Protein AF-A0A960ECE9-F1 (afdb_monomer_lite)

Sequence (113 aa):
TAAALYDQVLETDPDDVEALTYRGWTLALSTRSMEDSTDVTDALKSSIDSLGRAVELDPEYPDAHCFLGIIQIRFLQSPSSAVPFLERCLDENPPADVRTLVEPLLDEARSAS

Secondary structure (DSSP, 8-state):
-HHHHHHHHHHH-TT-HHHHHHHHHHHHHHHTTS-S-HHHHHHHHHHHHHHHHHHHH-TT-HHHHHHHHHHHHHTS--HHHHHHHHHHHHHT---HHHHHHHHHHHHHHHH--

Radius of gyration: 13.69 Å; chains: 1; bounding box: 32×34×33 Å

Foldseek 3Di:
DLLVVLVVVCVVPVQPLVSLLVNLLVLQVVLPPPDPDPSSVVSNVSSLVSLVSSCVSPVLPQSSLLSQLCCCCPPVVNLLSNQVSLVSNVVNPDDPVSCVVSVVSNVVSVVVD

Structure (mmCIF, N/CA/C/O backbone):
data_AF-A0A960ECE9-F1
#
_entry.id   AF-A0A960ECE9-F1
#
loop_
_atom_site.group_PDB
_atom_site.id
_atom_site.type_symbol
_atom_site.label_atom_id
_atom_site.label_alt_id
_atom_site.label_comp_id
_atom_site.label_asym_id
_atom_site.label_entity_id
_atom_site.label_seq_id
_atom_site.pdbx_PDB_ins_code
_atom_site.Cartn_x
_atom_site.Cartn_y
_atom_site.Cartn_z
_atom_site.occupancy
_atom_site.B_iso_or_equiv
_atom_site.auth_seq_id
_atom_site.auth_comp_id
_atom_site.auth_asym_id
_atom_site.auth_atom_id
_atom_site.pdbx_PDB_model_num
ATOM 1 N N . THR A 1 1 ? -16.570 8.411 4.543 1.00 81.00 1 THR A N 1
ATOM 2 C CA . THR A 1 1 ? -15.764 8.167 3.321 1.00 81.00 1 THR A CA 1
ATOM 3 C C . THR A 1 1 ? -15.649 6.665 3.120 1.00 81.00 1 THR A C 1
ATOM 5 O O . THR A 1 1 ? -16.064 5.946 4.022 1.00 81.00 1 THR A O 1
ATOM 8 N N . ALA A 1 2 ? -15.126 6.164 1.994 1.00 85.56 2 ALA A N 1
ATOM 9 C CA . ALA A 1 2 ? -14.928 4.714 1.862 1.00 85.56 2 ALA A CA 1
ATOM 10 C C . ALA A 1 2 ? -13.909 4.174 2.892 1.00 85.56 2 ALA A C 1
ATOM 12 O O . ALA A 1 2 ? -14.130 3.107 3.445 1.00 85.56 2 ALA A O 1
ATOM 13 N N . ALA A 1 3 ? -12.901 4.966 3.286 1.00 90.69 3 ALA A N 1
ATOM 14 C CA . ALA A 1 3 ? -11.975 4.614 4.368 1.00 90.69 3 ALA A CA 1
ATOM 15 C C . ALA A 1 3 ? -12.699 4.341 5.702 1.00 90.69 3 ALA A C 1
ATOM 17 O O . ALA A 1 3 ? -12.440 3.326 6.331 1.00 90.69 3 ALA A O 1
ATOM 18 N N . ALA A 1 4 ? -13.692 5.165 6.060 1.00 93.69 4 ALA A N 1
ATOM 19 C CA . ALA A 1 4 ? -14.477 4.988 7.288 1.00 93.69 4 ALA A CA 1
ATOM 20 C C . ALA A 1 4 ? -15.362 3.723 7.306 1.00 93.69 4 ALA A C 1
ATOM 22 O O . ALA A 1 4 ? -15.858 3.336 8.362 1.00 93.69 4 ALA A O 1
ATOM 23 N N . LEU A 1 5 ? -15.625 3.105 6.147 1.00 96.25 5 LEU A N 1
ATOM 24 C CA . LEU A 1 5 ? -16.310 1.809 6.089 1.00 96.25 5 LEU A CA 1
ATOM 25 C C . LEU A 1 5 ? -15.334 0.674 6.391 1.00 96.25 5 LEU A C 1
ATOM 27 O O . LEU A 1 5 ? -15.674 -0.228 7.145 1.00 96.25 5 LEU A O 1
ATOM 31 N N . TYR A 1 6 ? -14.113 0.753 5.863 1.00 97.62 6 TYR A N 1
ATOM 32 C CA . TYR A 1 6 ? -13.063 -0.205 6.194 1.00 97.62 6 TYR A CA 1
ATOM 33 C C . TYR A 1 6 ? -12.602 -0.074 7.647 1.00 97.62 6 TYR A C 1
ATOM 35 O O . TYR A 1 6 ? -12.345 -1.089 8.278 1.00 97.62 6 TYR A O 1
ATOM 43 N N . ASP A 1 7 ? -12.605 1.134 8.223 1.00 97.00 7 ASP A N 1
ATOM 44 C CA . ASP A 1 7 ? -12.358 1.320 9.661 1.00 97.00 7 ASP A CA 1
ATOM 45 C C . ASP A 1 7 ? -13.324 0.482 10.521 1.00 97.00 7 ASP A C 1
ATOM 47 O O . ASP A 1 7 ? -12.891 -0.162 11.468 1.00 97.00 7 ASP A O 1
ATOM 51 N N . GLN A 1 8 ? -14.610 0.400 10.156 1.00 97.69 8 GLN A N 1
ATOM 52 C CA . GLN A 1 8 ? -15.591 -0.425 10.882 1.00 97.69 8 GLN A CA 1
ATOM 53 C C . GLN A 1 8 ? -15.311 -1.929 10.763 1.00 97.69 8 GLN A C 1
ATOM 55 O O . GLN A 1 8 ? -15.586 -2.682 11.697 1.00 97.69 8 GLN A O 1
ATOM 60 N N . VAL A 1 9 ? -14.771 -2.380 9.626 1.00 97.88 9 VAL A N 1
ATOM 61 C CA . VAL A 1 9 ? -14.325 -3.774 9.474 1.00 97.88 9 VAL A CA 1
ATOM 62 C C . VAL A 1 9 ? -13.147 -4.030 10.411 1.00 97.88 9 VAL A C 1
ATOM 64 O O . VAL A 1 9 ? -13.186 -4.977 11.192 1.00 97.88 9 VAL A O 1
ATOM 67 N N . LEU A 1 10 ? -12.170 -3.121 10.421 1.00 97.94 10 LEU A N 1
ATOM 68 C CA . LEU A 1 10 ? -10.954 -3.229 11.230 1.00 97.94 10 LEU A CA 1
ATOM 69 C C . LEU A 1 10 ? -11.194 -3.093 12.740 1.00 97.94 10 LEU A C 1
ATOM 71 O O . LEU A 1 10 ? -10.396 -3.579 13.536 1.00 97.94 10 LEU A O 1
ATOM 75 N N . GLU A 1 11 ? -12.300 -2.477 13.161 1.00 98.06 11 GLU A N 1
ATOM 76 C CA . GLU A 1 11 ? -12.743 -2.507 14.561 1.00 98.06 11 GLU A CA 1
ATOM 77 C C . GLU A 1 11 ? -13.113 -3.925 15.026 1.00 98.06 11 GLU A C 1
ATOM 79 O O . GLU A 1 11 ? -12.969 -4.244 16.208 1.00 98.06 11 GLU A O 1
ATOM 84 N N . THR A 1 12 ? -13.596 -4.770 14.111 1.00 98.06 12 THR A N 1
ATOM 85 C CA . THR A 1 12 ? -13.995 -6.154 14.405 1.00 98.06 12 THR A CA 1
ATOM 86 C C . THR A 1 12 ? -12.869 -7.141 14.110 1.00 98.06 12 THR A C 1
ATOM 88 O O . THR A 1 12 ? -12.635 -8.048 14.909 1.00 98.06 12 THR A O 1
ATOM 91 N N . ASP A 1 13 ? -12.170 -6.952 12.991 1.00 98.06 13 ASP A N 1
ATOM 92 C CA . ASP A 1 13 ? -11.018 -7.747 12.573 1.00 98.06 13 ASP A CA 1
ATOM 93 C C . ASP A 1 13 ? -9.852 -6.832 12.157 1.00 98.06 13 ASP A C 1
ATOM 95 O O . ASP A 1 13 ? -9.767 -6.416 11.001 1.00 98.06 13 ASP A O 1
ATOM 99 N N . PRO A 1 14 ? -8.946 -6.493 13.093 1.00 98.06 14 PRO A N 1
ATOM 100 C CA . PRO A 1 14 ? -7.837 -5.575 12.828 1.00 98.06 14 PRO A CA 1
ATOM 101 C C . PRO A 1 14 ? -6.826 -6.065 11.785 1.00 98.06 14 PRO A C 1
ATOM 103 O O . PRO A 1 14 ? -6.050 -5.252 11.280 1.00 98.06 14 PRO A O 1
ATOM 106 N N . ASP A 1 15 ? -6.808 -7.369 11.499 1.00 98.19 15 ASP A N 1
ATOM 107 C CA . ASP A 1 15 ? -5.876 -8.007 10.568 1.00 98.19 15 ASP A CA 1
ATOM 108 C C . ASP A 1 15 ? -6.577 -8.429 9.257 1.00 98.19 15 ASP A C 1
ATOM 110 O O . ASP A 1 15 ? -6.010 -9.182 8.463 1.00 98.19 15 ASP A O 1
ATOM 114 N N . ASP A 1 16 ? -7.786 -7.920 8.985 1.00 98.56 16 ASP A N 1
ATOM 115 C CA . ASP A 1 16 ? -8.448 -8.104 7.692 1.00 98.56 16 ASP A CA 1
ATOM 116 C C . ASP A 1 16 ? -7.630 -7.419 6.579 1.00 98.56 16 ASP A C 1
ATOM 118 O O . ASP A 1 16 ? -7.582 -6.190 6.445 1.00 98.56 16 ASP A O 1
ATOM 122 N N . VAL A 1 17 ? -6.942 -8.245 5.786 1.00 98.44 17 VAL A N 1
ATOM 123 C CA . VAL A 1 17 ? -6.007 -7.823 4.731 1.00 98.44 17 VAL A CA 1
ATOM 124 C C . VAL A 1 17 ? -6.705 -6.988 3.657 1.00 98.44 17 VAL A C 1
ATOM 126 O O . VAL A 1 17 ? -6.144 -5.999 3.175 1.00 98.44 17 VAL A O 1
ATOM 129 N N . GLU A 1 18 ? -7.934 -7.353 3.291 1.00 97.75 18 GLU A N 1
ATOM 130 C CA . GLU A 1 18 ? -8.717 -6.665 2.265 1.00 97.75 18 GLU A CA 1
ATOM 131 C C . GLU A 1 18 ? -9.117 -5.262 2.747 1.00 97.75 18 GLU A C 1
ATOM 133 O O . GLU A 1 18 ? -8.900 -4.260 2.053 1.00 97.75 18 GLU A O 1
ATOM 138 N N . ALA A 1 19 ? -9.623 -5.162 3.977 1.00 98.31 19 ALA A N 1
ATOM 139 C CA . ALA A 1 19 ? -10.006 -3.902 4.593 1.00 98.31 19 ALA A CA 1
ATOM 140 C C . ALA A 1 19 ? -8.801 -2.981 4.809 1.00 98.31 19 ALA A C 1
ATOM 142 O O . ALA A 1 19 ? -8.881 -1.795 4.478 1.00 98.31 19 ALA A O 1
ATOM 143 N N . LEU A 1 20 ? -7.668 -3.5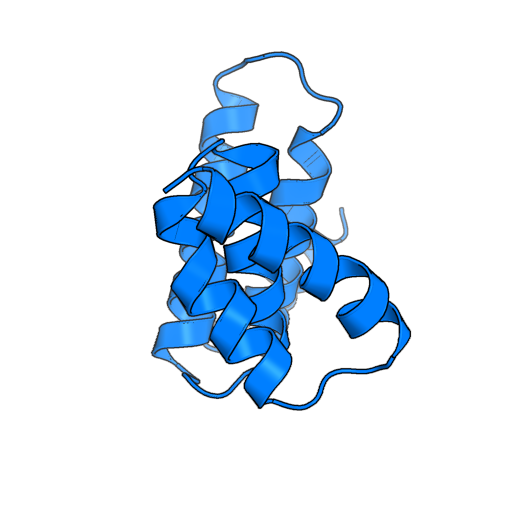04 5.292 1.00 98.75 20 LEU A N 1
ATOM 144 C CA . LEU A 1 20 ? -6.413 -2.750 5.388 1.00 98.75 20 LEU A CA 1
ATOM 145 C C . LEU A 1 20 ? -5.993 -2.202 4.018 1.00 98.75 20 LEU A C 1
ATOM 147 O O . LEU A 1 20 ? -5.680 -1.012 3.886 1.00 98.75 20 LEU A O 1
ATOM 151 N N . THR A 1 21 ? -6.052 -3.044 2.986 1.00 98.56 21 THR A N 1
ATOM 152 C CA . THR A 1 21 ? -5.653 -2.682 1.624 1.00 98.56 21 THR A CA 1
ATOM 153 C C . THR A 1 21 ? -6.510 -1.549 1.065 1.00 98.56 21 THR A C 1
ATOM 155 O O . THR A 1 21 ? -5.994 -0.497 0.662 1.00 98.56 21 THR A O 1
ATOM 158 N N . TYR A 1 22 ? -7.833 -1.702 1.083 1.00 98.06 22 TYR A N 1
ATOM 159 C CA . TYR A 1 22 ? -8.723 -0.712 0.481 1.00 98.06 22 TYR A CA 1
ATOM 160 C C . TYR A 1 22 ? -8.939 0.536 1.348 1.00 98.06 22 TYR A C 1
ATOM 162 O O . TYR A 1 22 ? -9.195 1.624 0.803 1.00 98.06 22 TYR A O 1
ATOM 170 N N . ARG A 1 23 ? -8.754 0.435 2.673 1.00 98.31 23 ARG A N 1
ATOM 171 C CA . ARG A 1 23 ? -8.598 1.604 3.550 1.00 98.31 23 ARG A CA 1
ATOM 172 C C . ARG A 1 23 ? -7.413 2.437 3.095 1.00 98.31 23 ARG A C 1
ATOM 174 O O . ARG A 1 23 ? -7.574 3.632 2.835 1.00 98.31 23 ARG A O 1
ATOM 181 N N . GLY A 1 24 ? -6.247 1.802 2.971 1.00 97.88 24 GLY A N 1
ATOM 182 C CA . GLY A 1 24 ? -5.020 2.482 2.590 1.00 97.88 24 GLY A CA 1
ATOM 183 C C . GLY A 1 24 ? -5.147 3.158 1.230 1.00 97.88 24 GLY A C 1
ATOM 184 O O . GLY A 1 24 ? -4.866 4.352 1.103 1.00 97.88 24 GLY A O 1
ATOM 185 N N . TRP A 1 25 ? -5.680 2.453 0.232 1.00 97.50 25 TRP A N 1
ATOM 186 C CA . TRP A 1 25 ? -5.898 3.025 -1.095 1.00 97.50 25 TRP A CA 1
ATOM 187 C C . TRP A 1 25 ? -6.828 4.243 -1.087 1.00 97.50 25 TRP A C 1
ATOM 189 O O . TRP A 1 25 ? -6.514 5.281 -1.674 1.00 97.50 25 TRP A O 1
ATOM 199 N N . THR A 1 26 ? -7.956 4.156 -0.377 1.00 96.44 26 THR A N 1
ATOM 200 C CA . THR A 1 26 ? -8.909 5.271 -0.299 1.00 96.44 26 THR A CA 1
ATOM 201 C C . THR A 1 26 ? -8.297 6.494 0.385 1.00 96.44 26 THR A C 1
ATOM 203 O O . THR A 1 26 ? -8.545 7.623 -0.045 1.00 96.44 26 THR A O 1
ATOM 206 N N . LEU A 1 27 ? -7.496 6.287 1.436 1.00 96.50 27 LEU A N 1
ATOM 207 C CA . LEU A 1 27 ? -6.792 7.373 2.118 1.00 96.50 27 LEU A CA 1
ATOM 208 C C . LEU A 1 27 ? -5.829 8.089 1.172 1.00 96.50 27 LEU A C 1
ATOM 210 O O . LEU A 1 27 ? -5.905 9.312 1.071 1.00 96.50 27 LEU A O 1
ATOM 214 N N . ALA A 1 28 ? -5.015 7.356 0.405 1.00 95.88 28 ALA A N 1
ATOM 215 C CA . ALA A 1 28 ? -4.149 7.966 -0.605 1.00 95.88 28 ALA A CA 1
ATOM 216 C C . ALA A 1 28 ? -4.960 8.735 -1.656 1.00 95.88 28 ALA A C 1
ATOM 218 O O . ALA A 1 28 ? -4.662 9.886 -1.950 1.00 95.88 28 ALA A O 1
ATOM 219 N N . LEU A 1 29 ? -6.036 8.158 -2.198 1.00 93.81 29 LEU A N 1
ATOM 220 C CA . LEU A 1 29 ? -6.869 8.862 -3.180 1.00 93.81 29 LEU A CA 1
ATOM 221 C C . LEU A 1 29 ? -7.465 10.169 -2.644 1.00 93.81 29 LEU A C 1
ATOM 223 O O . LEU A 1 29 ? -7.607 11.121 -3.413 1.00 93.81 29 LEU A O 1
ATOM 227 N N . SER A 1 30 ? -7.784 10.229 -1.348 1.00 91.88 30 SER A N 1
ATOM 228 C CA . SER A 1 30 ? -8.347 11.429 -0.724 1.00 91.88 30 SER A CA 1
ATOM 229 C C . SER A 1 30 ? -7.386 12.621 -0.726 1.00 91.88 30 SER A C 1
ATOM 231 O O . SER A 1 30 ? -7.845 13.761 -0.758 1.00 91.88 30 SER A O 1
ATOM 233 N N . THR A 1 31 ? -6.072 12.377 -0.797 1.00 90.75 31 THR A N 1
ATOM 234 C CA . THR A 1 31 ? -5.064 13.444 -0.787 1.00 90.75 31 THR A CA 1
ATOM 235 C C . THR A 1 31 ? -4.855 14.103 -2.148 1.00 90.75 31 THR A C 1
ATOM 237 O O . THR A 1 31 ? -4.342 15.214 -2.206 1.00 90.75 31 THR A O 1
ATOM 240 N N . ARG A 1 32 ? -5.306 13.490 -3.257 1.00 84.62 32 ARG A N 1
ATOM 241 C CA . ARG A 1 32 ? -5.070 14.002 -4.627 1.00 84.62 32 ARG A CA 1
ATOM 242 C C . ARG A 1 32 ? -5.608 15.409 -4.886 1.00 84.62 32 ARG A C 1
ATOM 244 O O . ARG A 1 32 ? -5.125 16.085 -5.788 1.00 84.62 32 ARG A O 1
ATOM 251 N N . SER A 1 33 ? -6.662 15.806 -4.179 1.00 79.19 33 SER A N 1
ATOM 252 C CA . SER A 1 33 ? -7.320 17.110 -4.344 1.00 79.19 33 SER A CA 1
ATOM 253 C C . SER A 1 33 ? -6.992 18.090 -3.220 1.00 79.19 33 SER A C 1
ATOM 255 O O . SER A 1 33 ? -7.546 19.186 -3.193 1.00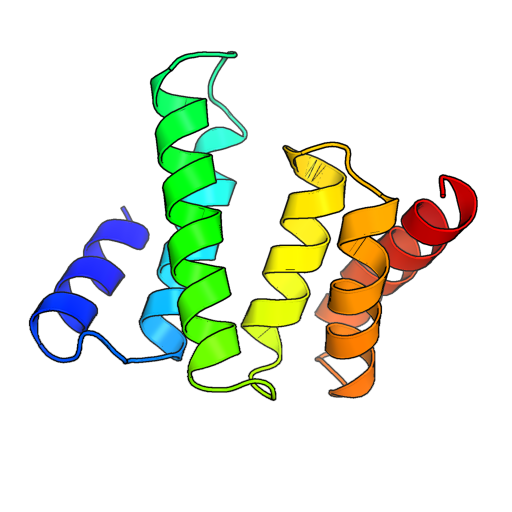 79.19 33 SER A O 1
ATOM 257 N N . MET A 1 34 ? -6.139 17.688 -2.282 1.00 78.19 34 MET A N 1
ATOM 258 C CA . MET A 1 34 ? -5.747 18.502 -1.143 1.00 78.19 34 MET A CA 1
ATOM 259 C C . MET A 1 34 ? -4.449 19.245 -1.477 1.00 78.19 34 MET A C 1
ATOM 261 O O . MET A 1 34 ? -3.558 18.697 -2.122 1.00 78.19 34 MET A O 1
ATOM 265 N N . GLU A 1 35 ? -4.349 20.503 -1.053 1.00 71.69 35 GLU A N 1
ATOM 266 C CA . GLU A 1 35 ? -3.094 21.258 -1.123 1.00 71.69 35 GLU A CA 1
ATOM 267 C C . GLU A 1 35 ? -2.099 20.717 -0.084 1.00 71.69 35 GLU A C 1
ATOM 269 O O . GLU A 1 35 ? -2.522 20.159 0.937 1.00 71.69 35 GLU A O 1
ATOM 274 N N . ASP A 1 36 ? -0.794 20.890 -0.335 1.00 72.44 36 ASP A N 1
ATOM 275 C CA . ASP A 1 36 ? 0.291 20.486 0.571 1.00 72.44 36 ASP A CA 1
ATOM 276 C C . ASP A 1 36 ? 0.022 20.990 1.996 1.00 72.44 36 ASP A C 1
ATOM 278 O O . ASP A 1 36 ? 0.193 22.165 2.328 1.00 72.44 36 ASP A O 1
ATOM 282 N N . SER A 1 37 ? -0.447 20.077 2.841 1.00 79.25 37 SER A N 1
ATOM 283 C CA . SER A 1 37 ? -0.925 20.346 4.193 1.00 79.25 37 SER A CA 1
ATOM 284 C C . SER A 1 37 ? -0.558 19.193 5.120 1.00 79.25 37 SER A C 1
ATOM 286 O O . SER A 1 37 ? -0.236 18.081 4.691 1.00 79.25 37 SER A O 1
ATOM 288 N N . THR A 1 38 ? -0.601 19.452 6.425 1.00 81.25 38 THR A N 1
ATOM 289 C CA . THR A 1 38 ? -0.350 18.420 7.437 1.00 81.25 38 THR A CA 1
ATOM 290 C C . THR A 1 38 ? -1.332 17.254 7.300 1.00 81.25 38 THR A C 1
ATOM 292 O O . THR A 1 38 ? -0.905 16.105 7.346 1.00 81.25 38 THR A O 1
ATOM 295 N N . ASP A 1 39 ? -2.602 17.532 6.998 1.00 79.12 39 ASP A N 1
ATOM 296 C CA . ASP A 1 39 ? -3.630 16.502 6.815 1.00 79.12 39 ASP A CA 1
ATOM 297 C C . ASP A 1 39 ? -3.312 15.560 5.639 1.00 79.12 39 ASP A C 1
ATOM 299 O O . ASP A 1 39 ? -3.531 14.352 5.735 1.00 79.12 39 ASP A O 1
ATOM 303 N N . VAL A 1 40 ? -2.737 16.085 4.546 1.00 83.62 40 VAL A N 1
ATOM 304 C CA . VAL A 1 40 ? -2.235 15.262 3.428 1.00 83.62 40 VAL A CA 1
ATOM 305 C C . VAL A 1 40 ? -1.135 14.320 3.893 1.00 83.62 40 VAL A C 1
ATOM 307 O O . VAL A 1 40 ? -1.139 13.142 3.534 1.00 83.62 40 VAL A O 1
ATOM 310 N N . THR A 1 41 ? -0.209 14.829 4.707 1.00 87.12 41 THR A N 1
ATOM 311 C CA . THR A 1 41 ? 0.916 14.040 5.221 1.00 87.12 41 THR A CA 1
ATOM 312 C C . THR A 1 41 ? 0.420 12.905 6.117 1.00 87.12 41 THR A C 1
ATOM 314 O O . THR A 1 41 ? 0.849 11.763 5.953 1.00 87.12 41 THR A O 1
ATOM 317 N N . ASP A 1 42 ? -0.524 13.190 7.015 1.00 92.25 42 ASP A N 1
ATOM 318 C CA . ASP A 1 42 ? -1.070 12.200 7.947 1.00 92.25 42 ASP A CA 1
ATOM 319 C C . ASP A 1 42 ? -1.911 11.135 7.231 1.00 92.25 42 ASP A C 1
ATOM 321 O O . ASP A 1 42 ? -1.762 9.939 7.501 1.00 92.25 42 ASP A O 1
ATOM 325 N N . ALA A 1 43 ? -2.750 11.538 6.271 1.00 93.06 43 ALA A N 1
ATOM 326 C CA . ALA A 1 43 ? -3.544 10.605 5.475 1.00 93.06 43 ALA A CA 1
ATOM 327 C C . ALA A 1 43 ? -2.661 9.698 4.607 1.00 93.06 43 ALA A C 1
ATOM 329 O O . ALA A 1 43 ? -2.895 8.488 4.543 1.00 93.06 43 ALA A O 1
ATOM 330 N N . LEU A 1 44 ? -1.620 10.252 3.975 1.00 94.44 44 LEU A N 1
ATOM 331 C CA . LEU A 1 44 ? -0.690 9.472 3.160 1.00 94.44 44 LEU A CA 1
ATOM 332 C C . LEU A 1 44 ? 0.155 8.523 4.016 1.00 94.44 44 LEU A C 1
ATOM 334 O O . LEU A 1 44 ? 0.360 7.372 3.636 1.00 94.44 44 LEU A O 1
ATOM 338 N N . LYS A 1 45 ? 0.581 8.956 5.206 1.00 95.69 45 LYS A N 1
ATOM 339 C CA . LYS A 1 45 ? 1.253 8.077 6.166 1.00 95.69 45 LYS A CA 1
ATOM 340 C C . LYS A 1 45 ? 0.342 6.930 6.604 1.00 95.69 45 LYS A C 1
ATOM 342 O O . LYS A 1 45 ? 0.738 5.775 6.509 1.00 95.69 45 LYS A O 1
ATOM 347 N N . SER A 1 46 ? -0.895 7.228 7.006 1.00 96.69 46 SER A N 1
ATOM 348 C CA . SER A 1 46 ? -1.857 6.197 7.415 1.00 96.69 46 SER A CA 1
ATOM 349 C C . SER A 1 46 ? -2.205 5.234 6.274 1.00 96.69 46 SER A C 1
ATOM 351 O O . SER A 1 46 ? -2.448 4.054 6.517 1.00 96.69 46 SER A O 1
ATOM 353 N N . SER A 1 47 ? -2.196 5.719 5.029 1.00 98.00 47 SER A N 1
ATOM 354 C CA . SER A 1 47 ? -2.340 4.885 3.837 1.00 98.00 47 SER A CA 1
ATOM 355 C C . SER A 1 47 ? -1.225 3.844 3.726 1.00 98.00 47 SER A C 1
ATOM 357 O O . SER A 1 47 ? -1.506 2.652 3.585 1.00 98.00 47 SER A O 1
ATOM 359 N N . ILE A 1 48 ? 0.027 4.294 3.838 1.00 97.50 48 ILE A N 1
ATOM 360 C CA . ILE A 1 48 ? 1.214 3.439 3.751 1.00 97.50 48 ILE A CA 1
ATOM 361 C C . ILE A 1 48 ? 1.260 2.458 4.922 1.00 97.50 48 ILE A C 1
ATOM 363 O O . ILE A 1 48 ? 1.552 1.290 4.698 1.00 97.50 48 ILE A O 1
ATOM 367 N N . ASP A 1 49 ? 0.922 2.896 6.137 1.00 98.12 49 ASP A N 1
ATOM 368 C CA . ASP A 1 49 ? 0.892 2.027 7.318 1.00 98.12 49 ASP A CA 1
ATOM 369 C C . ASP A 1 49 ? -0.130 0.887 7.145 1.00 98.12 49 ASP A C 1
ATOM 371 O O . ASP A 1 49 ? 0.186 -0.274 7.403 1.00 98.12 49 ASP A O 1
ATOM 375 N N . SER A 1 50 ? -1.340 1.184 6.648 1.00 98.38 50 SER A N 1
ATOM 376 C CA . SER A 1 50 ? -2.349 0.147 6.387 1.00 98.38 50 SER A CA 1
ATOM 377 C C . SER A 1 50 ? -1.925 -0.832 5.297 1.00 98.38 50 SER A C 1
ATOM 379 O O . SER A 1 50 ? -2.058 -2.040 5.477 1.00 98.38 50 SER A O 1
ATOM 381 N N . LEU A 1 51 ? -1.393 -0.333 4.181 1.00 98.62 51 LEU A N 1
ATOM 382 C CA . LEU A 1 51 ? -0.939 -1.194 3.089 1.00 98.62 51 LEU A CA 1
ATOM 383 C C . LEU A 1 51 ? 0.295 -2.017 3.473 1.00 98.62 51 LEU A C 1
ATOM 385 O O . LEU A 1 51 ? 0.390 -3.186 3.113 1.00 98.62 51 LEU A O 1
ATOM 389 N N . GLY A 1 52 ? 1.221 -1.430 4.233 1.00 98.19 52 GLY A N 1
ATOM 390 C CA . GLY A 1 52 ? 2.375 -2.132 4.785 1.00 98.19 52 GLY A CA 1
ATOM 391 C C . GLY A 1 52 ? 1.939 -3.274 5.697 1.00 98.19 52 GLY A C 1
ATOM 392 O O . GLY A 1 52 ? 2.413 -4.394 5.531 1.00 98.19 52 GLY A O 1
ATOM 393 N N . ARG A 1 53 ? 0.961 -3.031 6.581 1.00 98.50 53 ARG A N 1
ATOM 394 C CA . ARG A 1 53 ? 0.384 -4.083 7.427 1.00 98.50 53 ARG A CA 1
ATOM 395 C C . ARG A 1 53 ? -0.285 -5.189 6.607 1.00 98.50 53 ARG A C 1
ATOM 397 O O . ARG A 1 53 ? -0.107 -6.357 6.936 1.00 98.50 53 ARG A O 1
ATOM 404 N N . ALA A 1 54 ? -1.008 -4.844 5.541 1.00 98.62 54 ALA A N 1
ATOM 405 C CA . ALA A 1 54 ? -1.598 -5.835 4.641 1.00 98.62 54 ALA A CA 1
ATOM 406 C C . ALA A 1 54 ? -0.521 -6.733 4.003 1.00 98.62 54 ALA A C 1
ATOM 408 O O . ALA A 1 54 ? -0.653 -7.950 4.044 1.00 98.62 54 ALA A O 1
ATOM 409 N N . VAL A 1 55 ? 0.579 -6.149 3.511 1.00 97.81 55 VAL A N 1
ATOM 410 C CA . VAL A 1 55 ? 1.720 -6.905 2.959 1.00 97.81 55 VAL A CA 1
ATOM 411 C C . VAL A 1 55 ? 2.431 -7.754 4.019 1.00 97.81 55 VAL A C 1
ATOM 413 O O . VAL A 1 55 ? 2.902 -8.844 3.713 1.00 97.81 55 VAL A O 1
ATOM 416 N N . GLU A 1 56 ? 2.538 -7.281 5.263 1.00 98.12 56 GLU A N 1
ATOM 417 C CA . GLU A 1 56 ? 3.113 -8.074 6.360 1.00 98.12 56 GLU A CA 1
ATOM 418 C C . GLU A 1 56 ? 2.269 -9.309 6.696 1.00 98.12 56 GLU A C 1
ATOM 420 O O . GLU A 1 56 ? 2.822 -10.363 7.014 1.00 98.12 56 GLU A O 1
ATOM 425 N N . LEU A 1 57 ? 0.943 -9.162 6.668 1.00 98.38 57 LEU A N 1
ATOM 426 C CA . LEU A 1 57 ? -0.010 -10.227 6.975 1.00 98.38 57 LEU A CA 1
ATOM 427 C C . LEU A 1 57 ? -0.137 -11.230 5.830 1.00 98.38 57 LEU A C 1
ATOM 429 O O . LEU A 1 57 ? -0.150 -12.437 6.071 1.00 98.38 57 LEU A O 1
ATOM 433 N N . ASP A 1 58 ? -0.197 -10.727 4.599 1.00 97.31 58 ASP A N 1
ATOM 434 C CA . ASP A 1 58 ? -0.246 -11.521 3.380 1.00 97.31 58 ASP A CA 1
ATOM 435 C C . ASP A 1 58 ? 0.686 -10.918 2.310 1.00 97.31 58 ASP A C 1
ATOM 437 O O . ASP A 1 58 ? 0.299 -10.034 1.537 1.00 97.31 58 ASP A O 1
ATOM 441 N N . PRO A 1 59 ? 1.933 -11.418 2.226 1.00 95.06 59 PRO A N 1
ATOM 442 C CA . PRO A 1 59 ? 2.906 -10.974 1.231 1.00 95.06 59 PRO A CA 1
ATOM 443 C C . PRO A 1 59 ? 2.525 -11.295 -0.219 1.00 95.06 59 PRO A C 1
ATOM 445 O O . PRO A 1 59 ? 3.219 -10.850 -1.141 1.00 95.06 59 PRO A O 1
ATOM 448 N N . GLU A 1 60 ? 1.483 -12.092 -0.450 1.00 92.44 60 GLU A N 1
ATOM 449 C CA . GLU A 1 60 ? 1.006 -12.466 -1.783 1.00 92.44 60 GLU A CA 1
ATOM 450 C C . GLU A 1 60 ? -0.278 -11.723 -2.168 1.00 92.44 60 GLU A C 1
ATOM 452 O O . GLU A 1 60 ? -0.719 -11.849 -3.306 1.00 92.44 60 GLU A O 1
ATOM 457 N N . TYR A 1 61 ? -0.840 -10.891 -1.280 1.00 94.25 61 TYR A N 1
ATOM 458 C CA . TYR A 1 61 ? -2.050 -10.132 -1.582 1.00 94.25 61 TYR A CA 1
ATOM 459 C C . TYR A 1 61 ? -1.783 -9.067 -2.666 1.00 94.25 61 TYR A C 1
ATOM 461 O O . TYR A 1 61 ? -1.098 -8.068 -2.407 1.00 94.25 61 TYR A O 1
ATOM 469 N N . PRO A 1 62 ? -2.307 -9.241 -3.893 1.00 90.81 62 PRO A N 1
ATOM 470 C CA . PRO A 1 62 ? -1.822 -8.518 -5.069 1.00 90.81 62 PRO A CA 1
ATOM 471 C C . PRO A 1 62 ? -2.118 -7.019 -5.008 1.00 90.81 62 PRO A C 1
ATOM 473 O O . PRO A 1 62 ? -1.248 -6.193 -5.297 1.00 90.81 62 PRO A O 1
ATOM 476 N N . ASP A 1 63 ? -3.327 -6.656 -4.578 1.00 96.06 63 ASP A N 1
ATOM 477 C CA . ASP A 1 63 ? -3.801 -5.272 -4.560 1.00 96.06 63 ASP A CA 1
ATOM 478 C C . ASP A 1 63 ? -2.939 -4.384 -3.654 1.00 96.06 63 ASP A C 1
ATOM 480 O O . ASP A 1 63 ? -2.654 -3.235 -4.00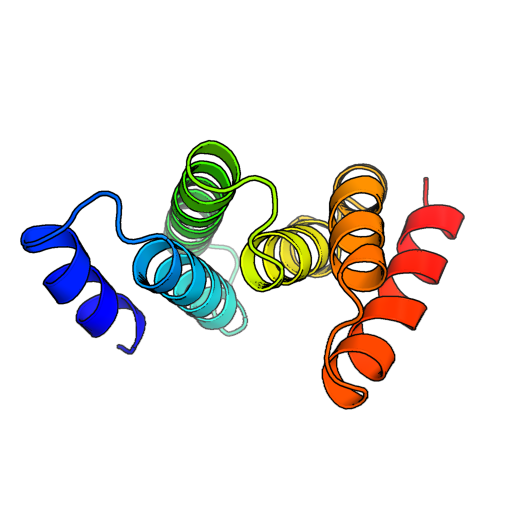3 1.00 96.06 63 ASP A O 1
ATOM 484 N N . ALA A 1 64 ? -2.453 -4.923 -2.530 1.00 97.56 64 ALA A N 1
ATOM 485 C CA . ALA A 1 64 ? -1.599 -4.185 -1.606 1.00 97.56 64 ALA A CA 1
ATOM 486 C C . ALA A 1 64 ? -0.283 -3.760 -2.278 1.00 97.56 64 ALA A C 1
ATOM 488 O O . ALA A 1 64 ? 0.128 -2.599 -2.170 1.00 97.56 64 ALA A O 1
ATOM 489 N N . HIS A 1 65 ? 0.334 -4.664 -3.047 1.00 98.12 65 HIS A N 1
ATOM 490 C CA . HIS A 1 65 ? 1.540 -4.371 -3.827 1.00 98.12 65 HIS A CA 1
ATOM 491 C C . HIS A 1 65 ? 1.261 -3.369 -4.944 1.00 98.12 65 HIS A C 1
ATOM 493 O O . HIS A 1 65 ? 1.990 -2.386 -5.088 1.00 98.12 65 HIS A O 1
ATOM 499 N N . CYS A 1 66 ? 0.170 -3.549 -5.691 1.00 97.81 66 CYS A N 1
ATOM 500 C CA . CYS A 1 66 ? -0.212 -2.611 -6.745 1.00 97.81 66 CYS A CA 1
ATOM 501 C C . CYS A 1 66 ? -0.374 -1.186 -6.192 1.00 97.81 66 CYS A C 1
ATOM 503 O O . CYS A 1 66 ? 0.190 -0.229 -6.733 1.00 97.81 66 CYS A O 1
ATOM 505 N N . PHE A 1 67 ? -1.102 -1.032 -5.083 1.00 98.06 67 PHE A N 1
ATOM 506 C CA . PHE A 1 67 ? -1.358 0.275 -4.485 1.00 98.06 67 PHE A CA 1
ATOM 507 C C . PHE A 1 67 ? -0.110 0.896 -3.860 1.00 98.06 67 PHE A C 1
ATOM 509 O O . PHE A 1 67 ? 0.113 2.090 -4.070 1.00 98.06 67 PHE A O 1
ATOM 516 N N . LEU A 1 68 ? 0.742 0.123 -3.174 1.00 98.19 68 LEU A N 1
ATOM 517 C CA . LEU A 1 68 ? 2.020 0.633 -2.661 1.00 98.19 68 LEU A CA 1
ATOM 518 C C . LEU A 1 68 ? 2.912 1.145 -3.788 1.00 98.19 68 LEU A C 1
ATOM 520 O O . LEU A 1 68 ? 3.409 2.267 -3.701 1.00 98.19 68 LEU A O 1
ATOM 524 N N . GLY A 1 69 ? 3.062 0.386 -4.874 1.00 97.81 69 GLY A N 1
ATOM 525 C CA . GLY A 1 69 ? 3.849 0.813 -6.030 1.00 97.81 69 GLY A CA 1
ATOM 526 C C . GLY A 1 69 ? 3.333 2.120 -6.639 1.00 97.81 69 GLY A C 1
ATOM 527 O O . GLY A 1 69 ? 4.103 3.054 -6.878 1.00 97.81 69 GLY A O 1
ATOM 528 N N . ILE A 1 70 ? 2.013 2.229 -6.822 1.00 97.31 70 ILE A N 1
ATOM 529 C CA . ILE A 1 70 ? 1.370 3.451 -7.328 1.00 97.31 70 ILE A CA 1
ATOM 530 C C . ILE A 1 70 ? 1.593 4.627 -6.369 1.00 97.31 70 ILE A C 1
ATOM 532 O O . ILE A 1 70 ? 1.887 5.734 -6.823 1.00 97.31 70 ILE A O 1
ATOM 536 N N . ILE A 1 71 ? 1.468 4.413 -5.058 1.00 97.19 71 ILE A N 1
ATOM 537 C CA . ILE A 1 71 ? 1.689 5.450 -4.043 1.00 97.19 71 ILE A CA 1
ATOM 538 C C . ILE A 1 71 ? 3.130 5.958 -4.086 1.00 97.19 71 ILE A C 1
ATOM 540 O O . ILE A 1 71 ? 3.352 7.169 -4.150 1.00 97.19 71 ILE A O 1
ATOM 544 N N . GLN A 1 72 ? 4.101 5.048 -4.130 1.00 97.56 72 GLN A N 1
ATOM 545 C CA . GLN A 1 72 ? 5.517 5.399 -4.176 1.00 97.56 72 GLN A CA 1
ATOM 546 C C . GLN A 1 72 ? 5.838 6.294 -5.378 1.00 97.56 72 GLN A C 1
ATOM 548 O O . GLN A 1 72 ? 6.434 7.357 -5.210 1.00 97.56 72 GLN A O 1
ATOM 553 N N . ILE A 1 73 ? 5.384 5.933 -6.582 1.00 96.31 73 ILE A N 1
ATOM 554 C CA . ILE A 1 73 ? 5.717 6.707 -7.786 1.00 96.31 73 ILE A CA 1
ATOM 555 C C . ILE A 1 73 ? 4.853 7.965 -7.963 1.00 96.31 73 ILE A C 1
ATOM 557 O O . ILE A 1 73 ? 5.370 9.005 -8.368 1.00 96.31 73 ILE A O 1
ATOM 561 N N . ARG A 1 74 ? 3.544 7.911 -7.674 1.00 94.31 74 ARG A N 1
ATOM 562 C CA . ARG A 1 74 ? 2.615 9.019 -7.974 1.00 94.31 74 ARG A CA 1
ATOM 563 C C . ARG A 1 74 ? 2.429 10.019 -6.845 1.00 94.31 74 ARG A C 1
ATOM 565 O O . ARG A 1 74 ? 2.085 11.158 -7.138 1.00 94.31 74 ARG A O 1
ATOM 572 N N . PHE A 1 75 ? 2.627 9.612 -5.596 1.00 93.69 75 PHE A N 1
ATOM 573 C CA . PHE A 1 75 ? 2.370 10.470 -4.438 1.00 93.69 75 PHE A CA 1
ATOM 574 C C . PHE A 1 75 ? 3.662 10.854 -3.729 1.00 93.69 75 PHE A C 1
ATOM 576 O O . PHE A 1 75 ? 3.839 12.013 -3.378 1.00 93.69 75 PHE A O 1
ATOM 583 N N . LEU A 1 76 ? 4.582 9.902 -3.562 1.00 93.12 76 LEU A N 1
ATOM 584 C CA . LEU A 1 76 ? 5.861 10.147 -2.890 1.00 93.12 76 LEU A CA 1
ATOM 585 C C . LEU A 1 76 ? 6.997 10.526 -3.842 1.00 93.12 76 LEU A C 1
ATOM 587 O O . LEU A 1 76 ? 8.086 10.855 -3.379 1.00 93.12 76 LEU A O 1
ATOM 591 N N . GLN A 1 77 ? 6.762 10.459 -5.158 1.00 94.19 77 GLN A N 1
ATOM 592 C CA . GLN A 1 77 ? 7.774 10.715 -6.188 1.00 94.19 77 GLN A CA 1
ATOM 593 C C . GLN A 1 77 ? 9.066 9.907 -5.948 1.00 94.19 77 GLN A C 1
ATOM 595 O O . GLN A 1 77 ? 10.174 10.386 -6.180 1.00 94.19 77 GLN A O 1
ATOM 600 N N . SER A 1 78 ? 8.909 8.671 -5.463 1.00 96.00 78 SER A N 1
ATOM 601 C CA . SER A 1 78 ? 9.982 7.740 -5.114 1.00 96.00 78 SER A CA 1
ATOM 602 C C . SER A 1 78 ? 9.985 6.548 -6.082 1.00 96.00 78 SER A C 1
ATOM 604 O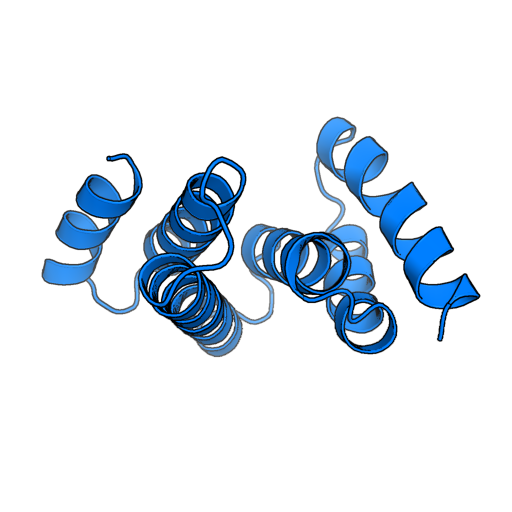 O . SER A 1 78 ? 9.537 5.454 -5.730 1.00 96.00 78 SER A O 1
ATOM 606 N N . PRO A 1 79 ? 10.458 6.734 -7.329 1.00 96.69 79 PRO A N 1
ATOM 607 C CA . PRO A 1 79 ? 10.416 5.695 -8.358 1.00 96.69 79 PRO A CA 1
ATOM 608 C C . PRO A 1 79 ? 11.167 4.424 -7.942 1.00 96.69 79 PRO A C 1
ATOM 610 O O . PRO A 1 79 ? 10.636 3.330 -8.102 1.00 96.69 79 PRO A O 1
ATOM 613 N N . SER A 1 80 ? 12.340 4.543 -7.317 1.00 96.75 80 SER A N 1
ATOM 614 C CA . SER A 1 80 ? 13.132 3.376 -6.896 1.00 96.75 80 SER A CA 1
ATOM 615 C C . SER A 1 80 ? 12.429 2.524 -5.843 1.00 96.75 80 SER A C 1
ATOM 617 O O . SER A 1 80 ? 12.525 1.300 -5.876 1.00 96.75 80 SER A O 1
ATOM 619 N N . SER A 1 81 ? 11.668 3.157 -4.945 1.00 96.81 81 SER A N 1
ATOM 620 C CA . SER A 1 81 ? 10.859 2.448 -3.949 1.00 96.81 81 SER A CA 1
ATOM 621 C C . SER A 1 81 ? 9.628 1.783 -4.567 1.00 96.81 81 SER A C 1
ATOM 623 O O . SER A 1 81 ? 9.093 0.848 -3.984 1.00 96.8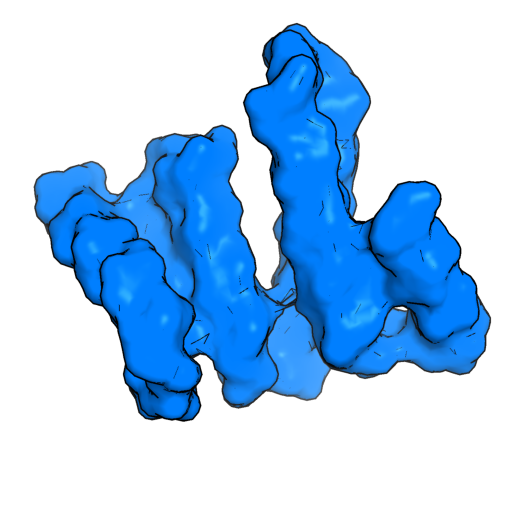1 81 SER A O 1
ATOM 625 N N . ALA A 1 82 ? 9.167 2.249 -5.733 1.00 97.94 82 ALA A N 1
ATOM 626 C CA . ALA A 1 82 ? 7.992 1.709 -6.410 1.00 97.94 82 ALA A CA 1
ATOM 627 C C . ALA A 1 82 ? 8.272 0.382 -7.127 1.00 97.94 82 ALA A C 1
ATOM 629 O O . ALA A 1 82 ? 7.403 -0.487 -7.140 1.00 97.94 82 ALA A O 1
ATOM 630 N N . VAL A 1 83 ? 9.471 0.221 -7.704 1.00 98.19 83 VAL A N 1
ATOM 631 C CA . VAL A 1 83 ? 9.854 -0.940 -8.531 1.00 98.19 83 VAL A CA 1
ATOM 632 C C . VAL A 1 83 ? 9.483 -2.291 -7.902 1.00 98.19 83 VAL A C 1
ATOM 634 O O . VAL A 1 83 ? 8.717 -3.010 -8.543 1.00 98.19 83 VAL A O 1
ATOM 637 N N . PRO A 1 84 ? 9.924 -2.645 -6.676 1.00 96.88 84 PRO A N 1
ATOM 638 C CA . PRO A 1 84 ? 9.653 -3.978 -6.128 1.00 96.88 84 PRO A CA 1
ATOM 639 C C . PRO A 1 84 ? 8.155 -4.260 -5.944 1.00 96.88 84 PRO A C 1
ATOM 641 O O . PRO A 1 84 ? 7.708 -5.389 -6.131 1.00 96.88 84 PRO A O 1
ATOM 644 N N . PHE A 1 85 ? 7.361 -3.237 -5.621 1.00 97.88 85 PHE A N 1
ATOM 645 C CA . PHE A 1 85 ? 5.914 -3.378 -5.453 1.00 97.88 85 PHE A CA 1
ATOM 646 C C . PHE A 1 85 ? 5.183 -3.497 -6.795 1.00 97.88 85 PHE A C 1
ATOM 648 O O . PHE A 1 85 ? 4.276 -4.313 -6.937 1.00 97.88 85 PHE A O 1
ATOM 655 N N . LEU A 1 86 ? 5.583 -2.712 -7.800 1.00 97.88 86 LEU A N 1
ATOM 656 C CA . LEU A 1 86 ? 4.994 -2.781 -9.141 1.00 97.88 86 LEU A CA 1
ATOM 657 C C . LEU A 1 86 ? 5.350 -4.100 -9.848 1.00 97.88 86 LEU A C 1
ATOM 659 O O . LEU A 1 86 ? 4.507 -4.655 -10.546 1.00 97.88 86 LEU A O 1
ATOM 663 N N . GLU A 1 87 ? 6.560 -4.625 -9.638 1.00 97.19 87 GLU A N 1
ATOM 664 C CA . GLU A 1 87 ? 6.953 -5.963 -10.103 1.00 97.19 87 GLU A CA 1
ATOM 665 C C . GLU A 1 87 ? 6.086 -7.040 -9.454 1.00 97.19 87 GLU A C 1
ATOM 667 O O . GLU A 1 87 ? 5.435 -7.803 -10.166 1.00 97.19 87 GLU A O 1
ATOM 672 N N . ARG A 1 88 ? 5.983 -7.033 -8.118 1.00 96.38 88 ARG A N 1
ATOM 673 C CA . ARG A 1 88 ? 5.161 -8.005 -7.388 1.00 96.38 88 ARG A CA 1
ATOM 674 C C . ARG A 1 88 ? 3.693 -7.955 -7.813 1.00 96.38 88 ARG A C 1
ATOM 676 O O . ARG A 1 88 ? 3.094 -8.998 -8.027 1.00 96.38 88 ARG A O 1
ATOM 683 N N . CYS A 1 89 ? 3.140 -6.757 -8.004 1.00 96.50 89 CYS A N 1
ATOM 684 C CA . CYS A 1 89 ? 1.792 -6.573 -8.541 1.00 96.50 89 CYS A CA 1
ATOM 685 C C . CYS A 1 89 ? 1.599 -7.283 -9.890 1.00 96.50 89 CYS A C 1
ATOM 687 O O . CYS A 1 89 ? 0.584 -7.940 -10.088 1.00 96.50 89 CYS A O 1
ATOM 689 N N . LEU A 1 90 ? 2.551 -7.157 -10.823 1.00 96.25 90 LEU A N 1
ATOM 690 C CA . LEU A 1 90 ? 2.456 -7.772 -12.151 1.00 96.25 90 LEU A CA 1
ATOM 691 C C . LEU A 1 90 ? 2.697 -9.286 -12.131 1.00 96.25 90 LEU A C 1
ATOM 693 O O . LEU A 1 90 ? 2.078 -9.998 -12.927 1.00 96.25 90 LEU A O 1
ATOM 697 N N . ASP A 1 91 ? 3.559 -9.767 -11.234 1.00 95.88 91 ASP A N 1
ATOM 698 C CA . ASP A 1 91 ? 3.852 -11.194 -11.056 1.00 95.88 91 ASP A CA 1
ATOM 699 C C . ASP A 1 91 ? 2.613 -11.987 -10.614 1.00 95.88 91 ASP A C 1
ATOM 701 O O . ASP A 1 91 ? 2.428 -13.126 -11.045 1.00 95.88 91 ASP A O 1
ATOM 705 N N . GLU A 1 92 ? 1.709 -11.361 -9.854 1.00 93.06 92 GLU A N 1
ATOM 706 C CA . GLU A 1 92 ? 0.425 -11.949 -9.441 1.00 93.06 92 GLU A CA 1
ATOM 707 C C . GLU A 1 92 ? -0.633 -11.996 -10.561 1.00 93.06 92 GLU A C 1
ATOM 709 O O . GLU A 1 92 ? -1.785 -12.369 -10.342 1.00 93.06 92 GLU A O 1
ATOM 714 N N . ASN A 1 93 ? -0.246 -11.652 -11.793 1.00 92.00 93 ASN A N 1
ATOM 715 C CA . ASN A 1 93 ? -1.091 -11.690 -12.984 1.00 92.00 93 ASN A CA 1
ATOM 716 C C . ASN A 1 93 ? -2.440 -10.959 -12.795 1.00 92.00 93 ASN A C 1
ATOM 718 O O . ASN A 1 93 ? -3.511 -11.573 -12.908 1.00 92.00 93 ASN A O 1
ATOM 722 N N . PRO A 1 94 ? -2.408 -9.641 -12.531 1.00 91.75 94 PRO A N 1
ATOM 723 C CA . PRO A 1 94 ? -3.605 -8.889 -12.218 1.00 91.75 94 PRO A CA 1
ATOM 724 C C . PRO A 1 94 ? -4.482 -8.721 -13.471 1.00 91.75 94 PRO A C 1
ATOM 726 O O . PRO A 1 94 ? -4.028 -8.949 -14.603 1.00 91.75 94 PRO A O 1
ATOM 729 N N . PRO A 1 95 ? -5.745 -8.296 -13.301 1.00 93.69 95 PRO A N 1
ATOM 730 C CA . PRO A 1 95 ? -6.641 -7.994 -14.411 1.00 93.69 95 PRO A CA 1
ATOM 731 C C . PRO A 1 95 ? -6.022 -7.049 -15.459 1.00 93.69 95 PRO A C 1
ATOM 733 O O . PRO A 1 95 ? -5.147 -6.232 -15.170 1.00 93.69 95 PRO A O 1
ATOM 736 N N . ALA A 1 96 ? -6.463 -7.165 -16.716 1.00 94.38 96 ALA A N 1
ATOM 737 C CA . ALA A 1 96 ? -5.834 -6.480 -17.852 1.00 94.38 96 ALA A CA 1
ATOM 738 C C . ALA A 1 96 ? -5.849 -4.942 -17.744 1.00 94.38 96 ALA A C 1
ATOM 740 O O . ALA A 1 96 ? -4.930 -4.273 -18.218 1.00 94.38 96 ALA A O 1
ATOM 741 N N . ASP A 1 97 ? -6.879 -4.378 -17.122 1.00 93.88 97 ASP A N 1
ATOM 742 C CA . ASP A 1 97 ? -6.990 -2.954 -16.805 1.00 93.88 97 ASP A CA 1
ATOM 743 C C . ASP A 1 97 ? -5.944 -2.514 -15.770 1.00 93.88 97 ASP A C 1
ATOM 745 O O . ASP A 1 97 ? -5.271 -1.503 -15.978 1.00 93.88 97 ASP A O 1
ATOM 749 N N . VAL A 1 98 ? -5.731 -3.307 -14.716 1.00 92.44 98 VAL A N 1
ATOM 750 C CA . VAL A 1 98 ? -4.669 -3.073 -13.725 1.00 92.44 98 VAL A CA 1
ATOM 751 C C . VAL A 1 98 ? -3.293 -3.174 -14.379 1.00 92.44 98 VAL A C 1
ATOM 753 O O . VAL A 1 98 ? -2.464 -2.288 -14.190 1.00 92.44 98 VAL A O 1
ATOM 756 N N . ARG A 1 99 ? -3.056 -4.183 -15.227 1.00 95.19 99 ARG A N 1
ATOM 757 C CA . ARG A 1 99 ? -1.803 -4.292 -15.997 1.00 95.19 99 ARG A CA 1
ATOM 758 C C . ARG A 1 99 ? -1.553 -3.064 -16.868 1.00 95.19 99 ARG A C 1
ATOM 760 O O . ARG A 1 99 ? -0.470 -2.494 -16.817 1.00 95.19 99 ARG A O 1
ATOM 767 N N . THR A 1 100 ? -2.574 -2.624 -17.608 1.00 96.50 100 THR A N 1
ATOM 768 C CA . THR A 1 100 ? -2.505 -1.432 -18.474 1.00 96.50 100 THR A CA 1
ATOM 769 C C . THR A 1 100 ? -2.155 -0.173 -17.678 1.00 96.50 100 THR A C 1
ATOM 771 O O . THR A 1 100 ? -1.500 0.729 -18.199 1.00 96.50 100 THR A O 1
ATOM 774 N N . LEU A 1 101 ? -2.575 -0.105 -16.411 1.00 93.94 101 LEU A N 1
ATOM 775 C CA . LEU A 1 101 ? -2.200 0.971 -15.504 1.00 93.94 101 LEU A CA 1
ATOM 776 C C . LEU A 1 101 ? -0.768 0.820 -14.976 1.00 93.94 101 LEU A C 1
ATOM 778 O O . LEU A 1 101 ? -0.065 1.820 -14.903 1.00 93.94 101 LEU A O 1
ATOM 782 N N . VAL A 1 102 ? -0.352 -0.384 -14.580 1.00 97.00 102 VAL A N 1
ATOM 783 C CA . VAL A 1 102 ? 0.877 -0.637 -13.806 1.00 97.00 102 VAL A CA 1
ATOM 784 C C . VAL A 1 102 ? 2.124 -0.774 -14.681 1.00 97.00 102 VAL A C 1
ATOM 786 O O . VAL A 1 102 ? 3.175 -0.260 -14.300 1.00 97.00 102 VAL A O 1
ATOM 789 N N . GLU A 1 103 ? 2.031 -1.403 -15.855 1.00 97.81 103 GLU A N 1
ATOM 790 C CA . GLU A 1 103 ? 3.181 -1.615 -16.753 1.00 97.81 103 GLU A CA 1
ATOM 791 C C . GLU A 1 103 ? 3.906 -0.299 -17.108 1.00 97.81 103 GLU A C 1
ATOM 793 O O . GLU A 1 103 ? 5.118 -0.222 -16.894 1.00 97.81 103 GLU A O 1
ATOM 798 N N . PRO A 1 104 ? 3.215 0.787 -17.525 1.00 98.19 104 PRO A N 1
ATOM 799 C CA . PRO A 1 104 ? 3.890 2.051 -17.821 1.00 98.19 104 PRO A CA 1
ATOM 800 C C . PRO A 1 104 ? 4.533 2.698 -16.587 1.00 98.19 104 PRO A C 1
ATOM 802 O O . PRO A 1 104 ? 5.543 3.388 -16.710 1.00 98.19 104 PRO A O 1
ATOM 805 N N . LEU A 1 105 ? 3.959 2.490 -15.394 1.00 97.94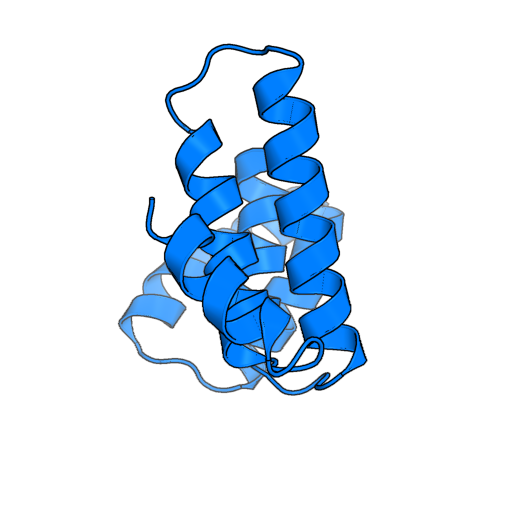 105 LEU A N 1
ATOM 806 C CA . LEU A 1 105 ? 4.520 2.999 -14.137 1.00 97.94 105 LEU A CA 1
ATOM 807 C C . LEU A 1 105 ? 5.818 2.286 -13.788 1.00 97.94 105 LEU A C 1
ATOM 809 O O . LEU A 1 105 ? 6.752 2.921 -13.309 1.00 97.94 105 LEU A O 1
ATOM 813 N N . LEU A 1 106 ? 5.876 0.974 -14.021 1.00 98.31 106 LEU A N 1
ATOM 814 C CA . LEU A 1 106 ? 7.078 0.190 -13.778 1.00 98.31 106 LEU A CA 1
ATOM 815 C C . LEU A 1 106 ? 8.205 0.606 -14.730 1.00 98.31 106 LEU A C 1
ATOM 817 O O . LEU A 1 106 ? 9.344 0.780 -14.292 1.00 98.31 106 LEU A O 1
ATOM 821 N N . ASP A 1 107 ? 7.891 0.820 -16.008 1.00 98.19 107 ASP A N 1
ATOM 822 C CA . ASP A 1 107 ? 8.861 1.305 -16.994 1.00 98.19 107 ASP A CA 1
ATOM 823 C C . ASP A 1 107 ? 9.397 2.699 -16.631 1.00 98.19 107 ASP A C 1
ATOM 825 O O . ASP A 1 107 ? 10.607 2.946 -16.688 1.00 98.19 107 ASP A O 1
ATOM 829 N N . GLU A 1 108 ? 8.513 3.602 -16.197 1.00 97.62 108 GLU A N 1
ATOM 830 C CA . GLU A 1 108 ? 8.887 4.923 -15.684 1.00 97.62 108 GLU A CA 1
ATOM 831 C C . GLU A 1 108 ? 9.782 4.809 -14.441 1.00 97.62 108 GLU A C 1
ATOM 833 O O . GLU A 1 108 ? 10.850 5.421 -14.394 1.00 97.62 108 GLU A O 1
ATOM 838 N N . ALA A 1 109 ? 9.387 3.987 -13.462 1.00 97.56 109 ALA A N 1
ATOM 839 C CA . ALA A 1 109 ? 10.125 3.783 -12.219 1.00 97.56 109 ALA A CA 1
ATOM 840 C C . ALA A 1 109 ? 11.552 3.278 -12.468 1.00 97.56 109 ALA A C 1
ATOM 842 O O . ALA A 1 109 ? 12.510 3.806 -11.899 1.00 97.56 109 ALA A O 1
ATOM 843 N N . ARG A 1 110 ? 11.703 2.284 -13.353 1.00 97.62 110 ARG A N 1
ATOM 844 C CA . ARG A 1 110 ? 13.005 1.711 -13.732 1.00 97.62 110 ARG A CA 1
ATOM 845 C C . ARG A 1 110 ? 13.880 2.696 -14.501 1.00 97.62 110 ARG A C 1
ATOM 847 O O . ARG A 1 110 ? 15.093 2.656 -14.358 1.00 97.62 110 ARG A O 1
ATOM 854 N N . SER A 1 111 ? 13.278 3.574 -15.301 1.00 96.25 111 SER A N 1
ATOM 855 C CA . SER A 1 111 ? 14.016 4.587 -16.068 1.00 96.25 111 SER A CA 1
ATOM 856 C C . SER A 1 111 ? 14.508 5.753 -15.203 1.00 96.25 111 SER A C 1
ATOM 858 O O . SER A 1 111 ? 15.440 6.452 -15.594 1.00 96.25 111 SER A O 1
ATOM 860 N N . ALA A 1 112 ? 13.862 5.984 -14.057 1.00 89.62 112 ALA A N 1
ATOM 861 C CA . ALA A 1 112 ? 14.149 7.084 -13.137 1.00 89.62 112 ALA A CA 1
ATOM 862 C C . ALA A 1 112 ? 14.955 6.673 -11.886 1.00 89.62 112 ALA A C 1
ATOM 864 O O . ALA A 1 112 ? 15.214 7.529 -11.039 1.00 89.62 112 ALA A O 1
ATOM 865 N N . SER A 1 113 ? 15.320 5.391 -11.761 1.00 74.12 113 SER A N 1
ATOM 866 C CA . SER A 1 113 ? 16.125 4.825 -10.661 1.00 74.12 113 SER A CA 1
ATOM 867 C C . SER A 1 113 ? 17.584 4.648 -11.061 1.00 74.12 113 SER A C 1
ATOM 869 O O . SER A 1 113 ? 18.448 4.825 -10.176 1.00 74.12 113 SER A O 1
#

pLDDT: mean 94.46, std 5.91, range [71.69, 98.75]